Protein AF-A0A2R6JM23-F1 (afdb_monomer)

Structure (mmCIF, N/CA/C/O backbone):
data_AF-A0A2R6JM23-F1
#
_entry.id   AF-A0A2R6JM23-F1
#
loop_
_atom_site.group_PDB
_atom_site.id
_atom_site.type_symbol
_atom_site.label_atom_id
_atom_site.label_alt_id
_atom_site.label_comp_id
_atom_site.label_asym_id
_atom_site.label_entity_id
_atom_site.label_seq_id
_atom_site.pdbx_PDB_ins_code
_atom_site.Cartn_x
_atom_site.Cartn_y
_atom_site.Cartn_z
_atom_site.occupancy
_atom_site.B_iso_or_equiv
_atom_site.auth_seq_id
_atom_site.auth_comp_id
_atom_site.auth_asym_id
_atom_site.auth_atom_id
_atom_site.pdbx_PDB_model_num
ATOM 1 N N . MET A 1 1 ? 1.355 -3.978 18.567 1.00 52.41 1 MET A N 1
ATOM 2 C CA . MET A 1 1 ? 2.514 -4.564 17.847 1.00 52.41 1 MET A CA 1
ATOM 3 C C . MET A 1 1 ? 2.416 -4.141 16.381 1.00 52.41 1 MET A C 1
ATOM 5 O O . MET A 1 1 ? 1.339 -3.723 15.988 1.00 52.41 1 MET A O 1
ATOM 9 N N . VAL A 1 2 ? 3.497 -4.128 15.591 1.00 53.19 2 VAL A N 1
ATOM 10 C CA . VAL A 1 2 ? 3.348 -3.932 14.131 1.00 53.19 2 VAL A CA 1
ATOM 11 C C . VAL A 1 2 ? 2.883 -5.258 13.559 1.00 53.19 2 VAL A C 1
ATOM 13 O O . VAL A 1 2 ? 3.549 -6.267 13.772 1.00 53.19 2 VAL A O 1
ATOM 16 N N . GLU A 1 3 ? 1.742 -5.258 12.885 1.00 68.62 3 GLU A N 1
ATOM 17 C CA . GLU A 1 3 ? 1.083 -6.503 12.490 1.00 68.62 3 GLU A CA 1
ATOM 18 C C . GLU A 1 3 ? 1.332 -6.839 11.028 1.00 68.62 3 GLU A C 1
ATOM 20 O O . GLU A 1 3 ? 1.440 -8.013 10.698 1.00 68.62 3 GLU A O 1
ATOM 25 N N . ASN A 1 4 ? 1.513 -5.836 10.160 1.00 80.88 4 ASN A N 1
ATOM 26 C CA . ASN A 1 4 ? 1.813 -6.069 8.749 1.00 80.88 4 ASN A CA 1
ATOM 27 C C . ASN A 1 4 ? 2.687 -4.966 8.141 1.00 80.88 4 ASN A C 1
ATOM 29 O O . ASN A 1 4 ? 2.532 -3.791 8.456 1.00 80.88 4 ASN A O 1
ATOM 33 N N . ALA A 1 5 ? 3.592 -5.345 7.234 1.00 87.12 5 ALA A N 1
ATOM 34 C CA . ALA A 1 5 ? 4.412 -4.425 6.444 1.00 87.12 5 ALA A CA 1
ATOM 35 C C . ALA A 1 5 ? 4.047 -4.537 4.957 1.00 87.12 5 ALA A C 1
ATOM 37 O O . ALA A 1 5 ? 4.161 -5.610 4.358 1.00 87.12 5 ALA A O 1
ATOM 38 N N . ILE A 1 6 ? 3.628 -3.423 4.362 1.00 88.88 6 ILE A N 1
ATOM 39 C CA . ILE A 1 6 ? 3.206 -3.313 2.968 1.00 88.88 6 ILE A CA 1
ATOM 40 C C . ILE A 1 6 ? 4.268 -2.530 2.200 1.00 88.88 6 ILE A C 1
ATOM 42 O O . ILE A 1 6 ? 4.544 -1.370 2.505 1.00 88.88 6 ILE A O 1
ATOM 46 N N . TYR A 1 7 ? 4.856 -3.172 1.193 1.00 90.31 7 TYR A N 1
ATOM 47 C CA . TYR A 1 7 ? 5.743 -2.512 0.240 1.00 90.31 7 TYR A CA 1
ATOM 48 C C . TYR A 1 7 ? 4.949 -2.105 -1.005 1.00 90.31 7 TYR A C 1
ATOM 50 O O . TYR A 1 7 ? 4.109 -2.893 -1.449 1.00 90.31 7 TYR A O 1
ATOM 58 N N . PRO A 1 8 ? 5.238 -0.939 -1.607 1.00 90.31 8 PRO A N 1
ATOM 59 C CA . PRO A 1 8 ? 4.629 -0.512 -2.867 1.00 90.31 8 PRO A CA 1
ATOM 60 C C . PRO A 1 8 ? 4.664 -1.572 -3.974 1.00 90.31 8 PRO A C 1
ATOM 62 O O . PRO A 1 8 ? 3.640 -1.852 -4.592 1.00 90.31 8 PRO A O 1
ATOM 65 N N . ALA A 1 9 ? 5.792 -2.274 -4.108 1.00 90.00 9 ALA A N 1
ATOM 66 C CA . ALA A 1 9 ? 6.005 -3.385 -5.040 1.00 90.00 9 ALA A CA 1
ATOM 67 C C . ALA A 1 9 ? 4.913 -4.468 -5.008 1.00 90.00 9 ALA A C 1
ATOM 69 O O . ALA A 1 9 ? 4.682 -5.173 -5.986 1.00 90.00 9 ALA A O 1
ATOM 70 N N . TYR A 1 10 ? 4.242 -4.647 -3.865 1.00 91.88 10 TYR A N 1
ATOM 71 C CA . TYR A 1 10 ? 3.199 -5.662 -3.715 1.00 91.88 10 TYR A CA 1
ATOM 72 C C . TYR A 1 10 ? 1.933 -5.318 -4.497 1.00 91.88 10 TYR A C 1
ATOM 74 O O . TYR A 1 10 ? 1.207 -6.237 -4.888 1.00 91.88 10 TYR A O 1
ATOM 82 N N . LEU A 1 11 ? 1.687 -4.025 -4.702 1.00 90.81 11 LEU A N 1
ATOM 83 C CA . LEU A 1 11 ? 0.508 -3.466 -5.353 1.00 90.81 11 LEU A CA 1
ATOM 84 C C . LEU A 1 11 ? 0.824 -2.907 -6.748 1.00 90.81 11 LEU A C 1
ATOM 86 O O . LEU A 1 11 ? -0.110 -2.605 -7.484 1.00 90.81 11 LEU A O 1
ATOM 90 N N . ASP A 1 12 ? 2.106 -2.784 -7.101 1.00 91.50 12 ASP A N 1
ATOM 91 C CA . ASP A 1 12 ? 2.558 -2.184 -8.355 1.00 91.50 12 ASP A CA 1
ATOM 92 C C . ASP A 1 12 ? 2.223 -3.084 -9.552 1.00 91.50 12 ASP A C 1
ATOM 94 O O . ASP A 1 12 ? 2.635 -4.246 -9.630 1.00 91.50 12 ASP A O 1
ATOM 98 N N . ARG A 1 13 ? 1.462 -2.533 -10.499 1.00 92.62 13 ARG A N 1
ATOM 99 C CA . ARG A 1 13 ? 1.090 -3.183 -11.756 1.00 92.62 13 ARG A CA 1
ATOM 100 C C . ARG A 1 13 ? 2.295 -3.399 -12.667 1.00 92.62 13 ARG A C 1
ATOM 102 O O . ARG A 1 13 ? 2.329 -4.402 -13.381 1.00 92.62 13 ARG A O 1
ATOM 109 N N . ASN A 1 14 ? 3.282 -2.507 -12.603 1.00 90.06 14 ASN A N 1
ATOM 110 C CA . ASN A 1 14 ? 4.500 -2.580 -13.404 1.00 90.06 14 ASN A CA 1
ATOM 111 C C . ASN A 1 14 ? 5.457 -3.669 -12.905 1.00 90.06 14 ASN A C 1
ATOM 113 O O . ASN A 1 14 ? 6.274 -4.163 -13.678 1.00 90.06 14 ASN A O 1
ATOM 117 N N . CYS A 1 15 ? 5.330 -4.093 -11.643 1.00 87.56 15 CYS A N 1
ATOM 118 C CA . CYS A 1 15 ? 6.080 -5.224 -11.111 1.00 87.56 15 CYS A CA 1
ATOM 119 C C . CYS A 1 15 ? 5.426 -6.549 -11.505 1.00 87.56 15 CYS A C 1
ATOM 121 O O . CYS A 1 15 ? 4.223 -6.754 -11.343 1.00 87.56 15 CYS A O 1
ATOM 123 N N . THR A 1 16 ? 6.221 -7.519 -11.939 1.00 88.56 16 THR A N 1
ATOM 124 C CA . THR A 1 16 ? 5.776 -8.908 -12.083 1.00 88.56 16 THR A CA 1
ATOM 125 C C . THR A 1 16 ? 5.653 -9.604 -10.720 1.00 88.56 16 THR A C 1
ATOM 127 O O . THR A 1 16 ? 6.138 -9.136 -9.685 1.00 88.56 16 THR A O 1
ATOM 130 N N . ARG A 1 17 ? 5.038 -10.796 -10.701 1.00 87.81 17 ARG A N 1
ATOM 131 C CA . ARG A 1 17 ? 4.976 -11.636 -9.486 1.00 87.81 17 ARG A CA 1
ATOM 132 C C . ARG A 1 17 ? 6.361 -12.002 -8.945 1.00 87.81 17 ARG A C 1
ATOM 134 O O . ARG A 1 17 ? 6.539 -12.102 -7.734 1.00 87.81 17 ARG A O 1
ATOM 141 N N . SER A 1 18 ? 7.332 -12.205 -9.836 1.00 87.31 18 SER A N 1
ATOM 142 C CA . SER A 1 18 ? 8.715 -12.515 -9.460 1.00 87.31 18 SER A CA 1
ATOM 143 C C . SER A 1 18 ? 9.413 -11.307 -8.833 1.00 87.31 18 SER A C 1
ATOM 145 O O . SER A 1 18 ? 10.191 -11.467 -7.893 1.00 87.31 18 SER A O 1
ATOM 147 N N . GLU A 1 19 ? 9.090 -10.101 -9.302 1.00 84.88 19 GLU A N 1
ATOM 148 C CA . GLU A 1 19 ? 9.655 -8.846 -8.794 1.00 84.88 19 GLU A CA 1
ATOM 149 C C . GLU A 1 19 ? 9.056 -8.439 -7.449 1.00 84.88 19 GLU A C 1
ATOM 151 O O . GLU A 1 19 ? 9.771 -7.906 -6.609 1.00 84.88 19 GLU A O 1
ATOM 156 N N . GLY A 1 20 ? 7.805 -8.802 -7.164 1.00 86.50 20 GLY A N 1
ATOM 157 C CA . GLY A 1 20 ? 7.223 -8.582 -5.837 1.00 86.50 20 GLY A CA 1
ATOM 158 C C . GLY A 1 20 ? 5.708 -8.469 -5.799 1.00 86.50 20 GLY A C 1
ATOM 159 O O . GLY A 1 20 ? 5.141 -8.575 -4.710 1.00 86.50 20 GLY A O 1
ATOM 160 N N . ARG A 1 21 ? 5.043 -8.313 -6.951 1.00 92.25 21 ARG A N 1
ATOM 161 C CA . ARG A 1 21 ? 3.592 -8.123 -7.021 1.00 92.25 21 ARG A CA 1
ATOM 162 C C . ARG A 1 21 ? 2.853 -9.286 -6.368 1.00 92.25 21 ARG A C 1
ATOM 164 O O . ARG A 1 21 ? 3.020 -10.447 -6.750 1.00 92.25 21 ARG A O 1
ATOM 171 N N . ARG A 1 22 ? 2.009 -8.969 -5.385 1.00 90.88 22 ARG A N 1
ATOM 172 C CA . ARG A 1 22 ? 1.216 -9.949 -4.622 1.00 90.88 22 ARG A CA 1
ATOM 173 C C . ARG A 1 22 ? -0.251 -9.975 -5.028 1.00 90.88 22 ARG A C 1
ATOM 175 O O . ARG A 1 22 ? -0.940 -10.943 -4.717 1.00 90.88 22 ARG A O 1
ATOM 182 N N . VAL A 1 23 ? -0.715 -8.949 -5.735 1.00 90.62 23 VAL A N 1
ATOM 183 C CA . VAL A 1 23 ? -2.098 -8.834 -6.204 1.00 90.62 23 VAL A CA 1
ATOM 184 C C . VAL A 1 23 ? -2.239 -9.217 -7.688 1.00 90.62 23 VAL A C 1
ATOM 186 O O . VAL A 1 23 ? -1.260 -9.180 -8.444 1.00 90.62 23 VAL A O 1
ATOM 189 N N . PRO A 1 24 ? -3.434 -9.646 -8.138 1.00 92.44 24 PRO A N 1
ATOM 190 C CA . PRO A 1 24 ? -3.737 -9.775 -9.561 1.00 92.44 24 PRO A CA 1
ATOM 191 C C . PRO A 1 24 ? -3.542 -8.448 -10.301 1.00 92.44 24 PRO A C 1
ATOM 193 O O . PRO A 1 24 ? -3.752 -7.384 -9.735 1.00 92.44 24 PRO A O 1
ATOM 196 N N . GLU A 1 25 ? -3.177 -8.517 -11.578 1.00 90.25 25 GLU A N 1
ATOM 197 C CA . GLU A 1 25 ? -2.884 -7.322 -12.382 1.00 90.25 25 GLU A CA 1
ATOM 198 C C . GLU A 1 25 ? -4.101 -6.415 -12.594 1.00 90.25 25 GLU A C 1
ATOM 200 O O . GLU A 1 25 ? -3.954 -5.203 -12.675 1.00 90.25 25 GLU A O 1
ATOM 205 N N . ASP A 1 26 ? -5.296 -7.006 -12.634 1.00 93.00 26 ASP A N 1
ATOM 206 C CA . ASP A 1 26 ? -6.571 -6.297 -12.794 1.00 93.00 26 ASP A CA 1
ATOM 207 C C . ASP A 1 26 ? -6.886 -5.354 -11.618 1.00 93.00 26 ASP A C 1
ATOM 209 O O . ASP A 1 26 ? -7.541 -4.333 -11.793 1.00 93.00 26 ASP A O 1
ATOM 213 N N . VAL A 1 27 ? -6.360 -5.667 -10.429 1.00 91.50 27 VAL A N 1
ATOM 214 C CA . VAL A 1 27 ? -6.537 -4.869 -9.203 1.00 91.50 27 VAL A CA 1
ATOM 215 C C . VAL A 1 27 ? -5.239 -4.195 -8.744 1.00 91.50 27 VAL A C 1
ATOM 217 O O . VAL A 1 27 ? -5.201 -3.597 -7.670 1.00 91.50 27 VAL A O 1
ATOM 220 N N . ALA A 1 28 ? -4.161 -4.324 -9.523 1.00 91.19 28 ALA A N 1
ATOM 221 C CA . ALA A 1 28 ? -2.889 -3.666 -9.257 1.00 91.19 28 ALA A CA 1
ATOM 222 C C . ALA A 1 28 ? -2.946 -2.197 -9.700 1.00 91.19 28 ALA A C 1
ATOM 224 O O . ALA A 1 28 ? -3.611 -1.858 -10.680 1.00 91.19 28 ALA A O 1
ATOM 225 N N . VAL A 1 29 ? -2.218 -1.332 -8.996 1.00 91.44 29 VAL A N 1
ATOM 226 C CA . VAL A 1 29 ? -2.181 0.113 -9.255 1.00 91.44 29 VAL A CA 1
ATOM 227 C C . VAL A 1 29 ? -0.867 0.465 -9.946 1.00 91.44 29 VAL A C 1
ATOM 229 O O . VAL A 1 29 ? 0.157 -0.164 -9.694 1.00 91.44 29 VAL A O 1
ATOM 232 N N . GLU A 1 30 ? -0.891 1.439 -10.849 1.00 91.31 30 GLU A N 1
ATOM 233 C CA . GLU A 1 30 ? 0.322 1.938 -11.498 1.00 91.31 30 GLU A CA 1
ATOM 234 C C . GLU A 1 30 ? 1.092 2.856 -10.536 1.00 91.31 30 GLU A C 1
ATOM 236 O O . GLU A 1 30 ? 0.505 3.793 -10.007 1.00 91.31 30 GLU A O 1
ATOM 241 N N . ASP A 1 31 ? 2.376 2.558 -10.298 1.00 87.56 31 ASP A N 1
ATOM 242 C CA . ASP A 1 31 ? 3.295 3.337 -9.443 1.00 87.56 31 ASP A CA 1
ATOM 243 C C . ASP A 1 31 ? 2.714 3.721 -8.059 1.00 87.56 31 ASP A C 1
ATOM 245 O O . ASP A 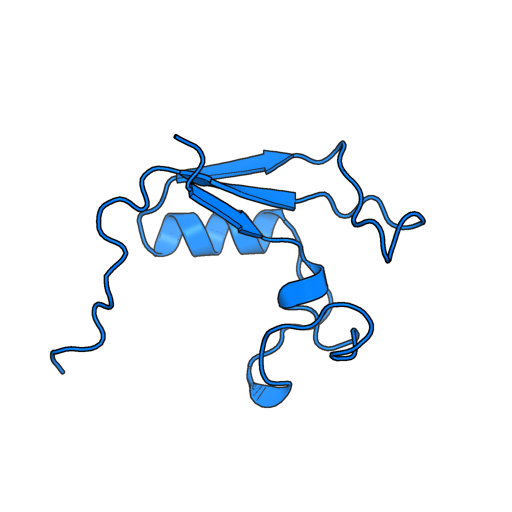1 31 ? 2.578 4.898 -7.728 1.00 87.56 31 ASP A O 1
ATOM 249 N N . PRO A 1 32 ? 2.341 2.737 -7.216 1.00 89.75 32 PRO A N 1
ATOM 250 C CA . PRO A 1 32 ? 1.732 3.020 -5.922 1.00 89.75 32 PRO A CA 1
ATOM 251 C C . PRO A 1 32 ? 2.712 3.741 -4.991 1.00 89.75 32 PRO A C 1
ATOM 253 O O . PRO A 1 32 ? 3.841 3.295 -4.787 1.00 89.75 32 PRO A O 1
ATOM 256 N N . THR A 1 33 ? 2.264 4.807 -4.331 1.00 90.44 33 THR A N 1
ATOM 257 C CA . THR A 1 33 ? 3.084 5.511 -3.335 1.00 90.44 33 THR A CA 1
ATOM 258 C C . THR A 1 33 ? 2.778 5.058 -1.906 1.00 90.44 33 THR A C 1
ATOM 260 O O . THR A 1 33 ? 1.660 4.665 -1.565 1.00 90.44 33 THR A O 1
ATOM 263 N N . VAL A 1 34 ? 3.759 5.161 -1.002 1.00 91.00 34 VAL A N 1
ATOM 264 C CA . VAL A 1 34 ? 3.538 4.893 0.436 1.00 91.00 34 VAL A CA 1
ATOM 265 C C . VAL A 1 34 ? 2.485 5.812 1.062 1.00 91.00 34 VAL A C 1
ATOM 267 O O . VAL A 1 34 ? 1.839 5.432 2.035 1.00 91.00 34 VAL A O 1
ATOM 270 N N . GLU A 1 35 ? 2.279 7.001 0.499 1.00 91.25 35 GLU A N 1
ATOM 271 C CA . GLU A 1 35 ? 1.273 7.965 0.952 1.00 91.25 35 GLU A CA 1
ATOM 272 C C . GLU A 1 35 ? -0.142 7.498 0.611 1.00 91.25 35 GLU A C 1
ATOM 274 O O . GLU A 1 35 ? -1.022 7.509 1.475 1.00 91.25 35 GLU A O 1
ATOM 279 N N . GLU A 1 36 ? -0.354 7.017 -0.614 1.00 91.06 36 GLU A N 1
ATOM 280 C CA . GLU A 1 36 ? -1.630 6.436 -1.035 1.00 91.06 36 GLU A CA 1
ATOM 281 C C . GLU A 1 36 ? -1.957 5.173 -0.248 1.00 91.06 36 GLU A C 1
ATOM 283 O O . GLU A 1 36 ? -3.079 5.022 0.238 1.00 91.06 36 GLU A O 1
ATOM 288 N N . ILE A 1 37 ? -0.964 4.303 -0.047 1.00 91.19 37 ILE A N 1
ATOM 289 C CA . ILE A 1 37 ? -1.129 3.081 0.744 1.00 91.19 37 ILE A CA 1
ATOM 290 C C . ILE A 1 37 ? -1.493 3.435 2.188 1.00 91.19 37 ILE A C 1
ATOM 292 O O . ILE A 1 37 ? -2.457 2.893 2.727 1.00 91.19 37 ILE A O 1
ATOM 296 N N . ALA A 1 38 ? -0.778 4.370 2.818 1.00 90.81 38 ALA A N 1
ATOM 297 C CA . ALA A 1 38 ? -1.079 4.790 4.183 1.00 90.81 38 ALA A CA 1
ATOM 298 C C . ALA A 1 38 ? -2.470 5.421 4.299 1.00 90.81 38 ALA A C 1
ATOM 300 O O . ALA A 1 38 ? -3.171 5.187 5.285 1.00 90.81 38 ALA A O 1
ATOM 301 N N . LYS A 1 39 ? -2.893 6.207 3.304 1.00 91.69 39 LYS A N 1
ATOM 302 C CA . LYS A 1 39 ? -4.238 6.787 3.262 1.00 91.69 39 LYS A CA 1
ATOM 303 C C . LYS A 1 39 ? -5.306 5.704 3.135 1.00 91.69 39 LYS A C 1
ATOM 305 O O . LYS A 1 39 ? -6.277 5.743 3.882 1.00 91.69 39 LYS A O 1
ATOM 310 N N . ALA A 1 40 ? -5.115 4.726 2.252 1.00 90.56 40 ALA A N 1
ATOM 311 C CA . ALA A 1 40 ? -6.044 3.612 2.080 1.00 90.56 40 ALA A CA 1
ATOM 312 C C . ALA A 1 40 ? -6.172 2.776 3.364 1.00 90.56 40 ALA A C 1
ATOM 314 O O . ALA A 1 40 ? -7.281 2.478 3.798 1.00 90.56 40 ALA A O 1
ATOM 315 N N . VAL A 1 41 ? -5.052 2.467 4.023 1.00 88.75 41 VAL A N 1
ATOM 316 C CA . VAL A 1 41 ? -5.030 1.757 5.314 1.00 88.75 41 VAL A CA 1
ATOM 317 C C . VAL A 1 41 ? -5.822 2.528 6.380 1.00 88.75 41 VAL A C 1
ATOM 319 O O . VAL A 1 41 ? -6.673 1.943 7.052 1.00 88.75 41 VAL A O 1
ATOM 322 N N . GLN A 1 42 ? -5.623 3.846 6.472 1.00 87.19 42 GLN A N 1
ATOM 323 C CA . GLN A 1 42 ? -6.380 4.712 7.386 1.00 87.19 42 GLN A CA 1
ATOM 324 C C . GLN A 1 42 ? -7.872 4.786 7.043 1.00 87.19 42 GLN A C 1
ATOM 326 O O . GLN A 1 42 ? -8.704 4.814 7.945 1.00 87.19 42 GLN A O 1
ATOM 331 N N . GLN A 1 43 ? -8.238 4.775 5.758 1.00 88.50 43 GLN A N 1
ATOM 332 C CA . GLN A 1 43 ? -9.642 4.758 5.327 1.00 88.50 43 GLN A CA 1
ATOM 333 C C . GLN A 1 43 ? -10.373 3.475 5.729 1.00 88.50 43 GLN A C 1
ATOM 335 O O . GLN A 1 43 ? -11.582 3.512 5.947 1.00 88.50 43 GLN A O 1
ATOM 340 N 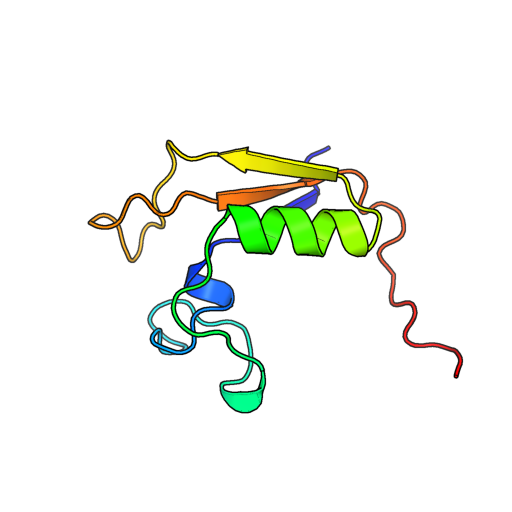N . VAL A 1 44 ? -9.653 2.357 5.837 1.00 85.50 44 VAL A N 1
ATOM 341 C CA . VAL A 1 44 ? -10.202 1.083 6.326 1.00 85.50 44 VAL A CA 1
ATOM 342 C C . VAL A 1 44 ? -10.305 1.064 7.861 1.00 85.50 44 VAL A C 1
ATOM 344 O O . VAL A 1 44 ? -11.021 0.235 8.413 1.00 85.50 44 VAL A O 1
ATOM 347 N N . GLY A 1 45 ? -9.670 2.017 8.552 1.00 83.00 45 GLY A N 1
ATOM 348 C CA . GLY A 1 45 ? -9.729 2.162 10.009 1.00 83.00 45 GLY A CA 1
ATOM 349 C C . GLY A 1 45 ? -8.501 1.634 10.751 1.00 83.00 45 GLY A C 1
ATOM 350 O O . GLY A 1 45 ? -8.556 1.495 11.969 1.00 83.00 45 GLY A O 1
ATOM 351 N N . TYR A 1 46 ? -7.402 1.354 10.045 1.00 85.25 46 TYR A N 1
ATOM 352 C CA . TYR A 1 46 ? -6.140 0.937 10.659 1.00 85.25 46 TYR A CA 1
ATOM 353 C C . TYR A 1 46 ? -5.147 2.093 10.777 1.00 85.25 46 TYR A C 1
ATOM 355 O O . TYR A 1 46 ? -5.122 3.013 9.958 1.00 85.25 46 TYR A O 1
ATOM 363 N N . ASP A 1 47 ? -4.247 1.999 11.753 1.00 85.31 47 ASP A N 1
ATOM 364 C CA . ASP A 1 47 ? -3.127 2.924 11.875 1.00 85.31 47 ASP A CA 1
ATOM 365 C C . ASP A 1 47 ? -2.029 2.581 10.861 1.00 85.31 47 ASP A C 1
ATOM 367 O O . ASP A 1 47 ? -1.585 1.433 10.759 1.00 85.31 47 ASP A O 1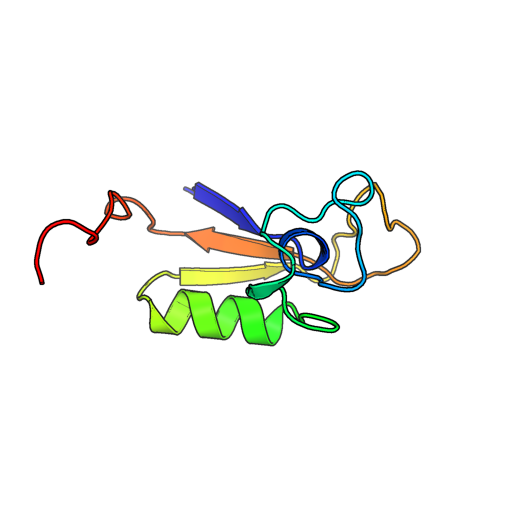
ATOM 371 N N . ALA A 1 48 ? -1.546 3.595 10.140 1.00 88.81 48 ALA A N 1
ATOM 372 C CA . ALA A 1 48 ? -0.486 3.462 9.147 1.00 88.81 48 ALA A CA 1
ATOM 373 C C . ALA A 1 48 ? 0.742 4.291 9.538 1.00 88.81 48 ALA A C 1
ATOM 375 O O . ALA A 1 48 ? 0.641 5.483 9.819 1.00 88.81 48 ALA A O 1
ATOM 376 N N . VAL A 1 49 ? 1.923 3.675 9.506 1.00 90.19 49 VAL A N 1
ATOM 377 C CA . VAL A 1 49 ? 3.208 4.356 9.706 1.00 90.19 49 VAL A CA 1
ATOM 378 C C . VAL A 1 49 ? 4.059 4.204 8.459 1.00 90.19 49 VAL A C 1
ATOM 380 O O . VAL A 1 49 ? 4.364 3.091 8.043 1.00 90.19 49 VAL A O 1
ATOM 383 N N . ILE A 1 50 ? 4.456 5.328 7.871 1.00 90.81 50 ILE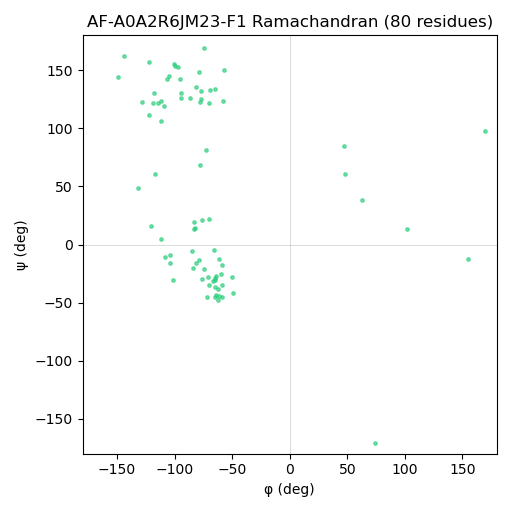 A N 1
ATOM 384 C CA . ILE A 1 50 ? 5.329 5.350 6.698 1.00 90.81 50 ILE A CA 1
ATOM 385 C C . ILE A 1 50 ? 6.784 5.322 7.166 1.00 90.81 50 ILE A C 1
ATOM 387 O O . ILE A 1 50 ? 7.208 6.192 7.924 1.00 90.81 50 ILE A O 1
ATOM 391 N N . GLU A 1 51 ? 7.562 4.373 6.657 1.00 88.12 51 GLU A N 1
ATOM 392 C CA . GLU A 1 51 ? 9.016 4.369 6.787 1.00 88.12 51 GLU A CA 1
ATOM 393 C C . GLU A 1 51 ? 9.650 4.596 5.415 1.00 88.12 51 GLU A C 1
ATOM 395 O O . GLU A 1 51 ? 9.639 3.708 4.563 1.00 88.12 51 GLU A O 1
ATOM 400 N N . ARG A 1 52 ? 10.185 5.800 5.190 1.00 83.88 52 ARG A N 1
ATOM 401 C CA . ARG A 1 52 ? 10.807 6.186 3.910 1.00 83.88 52 ARG A CA 1
ATOM 402 C C . ARG A 1 52 ? 12.266 5.748 3.784 1.00 83.88 52 ARG A C 1
ATOM 404 O O . ARG A 1 52 ? 12.758 5.634 2.676 1.00 83.88 52 ARG A O 1
ATOM 411 N N . ASP A 1 53 ? 12.922 5.462 4.905 1.00 78.25 53 ASP A N 1
ATOM 412 C CA . ASP A 1 53 ? 14.347 5.099 4.981 1.00 78.25 53 ASP A CA 1
ATOM 413 C C . ASP A 1 53 ? 14.608 3.607 4.685 1.00 78.25 53 ASP A C 1
ATOM 415 O O . ASP A 1 53 ? 15.652 3.056 5.020 1.00 78.25 53 ASP A O 1
ATOM 419 N N . VAL A 1 54 ? 13.620 2.904 4.122 1.00 77.75 54 VAL A N 1
ATOM 420 C CA . VAL A 1 54 ? 13.671 1.450 3.940 1.00 77.75 54 VAL A CA 1
ATOM 421 C C . VAL A 1 54 ? 13.357 1.103 2.501 1.00 77.75 54 VAL A C 1
ATOM 423 O O . VAL A 1 54 ? 12.261 1.368 2.012 1.00 77.75 54 VAL A O 1
ATOM 426 N N . SER A 1 55 ? 14.290 0.415 1.862 1.00 75.06 55 SER A N 1
ATOM 427 C CA . SER A 1 55 ? 14.160 0.023 0.461 1.00 75.06 55 SER A CA 1
ATOM 428 C C . SER A 1 55 ? 13.879 -1.465 0.343 1.00 75.06 55 SER A C 1
ATOM 430 O O . SER A 1 55 ? 14.358 -2.287 1.135 1.00 75.06 55 SER A O 1
ATOM 432 N N . TYR A 1 56 ? 13.035 -1.827 -0.622 1.00 72.38 56 TYR A N 1
ATOM 433 C CA . TYR A 1 56 ? 12.685 -3.221 -0.845 1.00 72.38 56 TYR A CA 1
ATOM 434 C C . TYR A 1 56 ? 13.900 -3.968 -1.397 1.00 72.38 56 TYR A C 1
ATOM 436 O O . TYR A 1 56 ? 14.535 -3.510 -2.341 1.00 72.38 56 TYR A O 1
ATOM 444 N N . SER A 1 57 ? 14.227 -5.143 -0.847 1.00 69.50 57 SER A N 1
ATOM 445 C CA . SER A 1 57 ? 15.464 -5.848 -1.218 1.00 69.50 57 SER A CA 1
ATOM 446 C C . SER A 1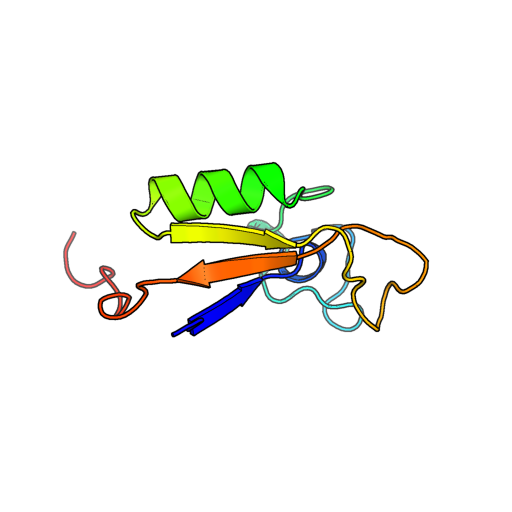 57 ? 15.519 -6.356 -2.664 1.00 69.50 57 SER A C 1
ATOM 448 O O . SER A 1 57 ? 16.512 -6.926 -3.091 1.00 69.50 57 SER A O 1
ATOM 450 N N . ARG A 1 58 ? 14.441 -6.219 -3.434 1.00 69.00 58 ARG A N 1
ATOM 451 C CA . ARG A 1 58 ? 14.447 -6.531 -4.8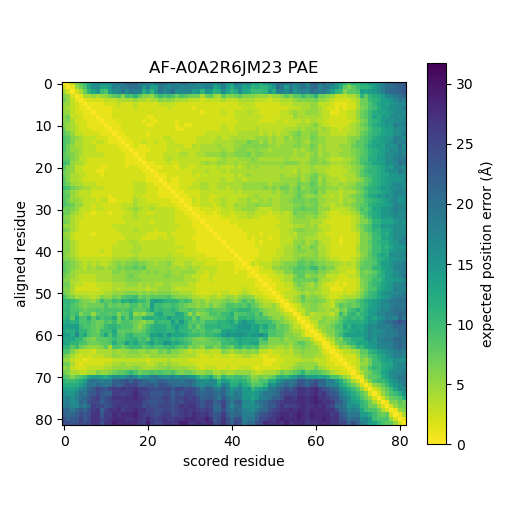71 1.00 69.00 58 ARG A CA 1
ATOM 452 C C . ARG A 1 58 ? 14.482 -5.282 -5.745 1.00 69.00 58 ARG A C 1
ATOM 454 O O . ARG A 1 58 ? 14.717 -5.412 -6.934 1.00 69.00 58 ARG A O 1
ATOM 461 N N . GLU A 1 59 ? 14.318 -4.108 -5.142 1.00 67.69 59 GLU A N 1
ATOM 462 C CA . GLU A 1 59 ? 14.350 -2.783 -5.764 1.00 67.69 59 GLU A CA 1
ATOM 463 C C . GLU A 1 59 ? 15.256 -1.862 -4.934 1.00 67.69 59 GLU A C 1
ATOM 465 O O . GLU A 1 59 ? 14.894 -0.748 -4.574 1.00 67.69 59 GLU A O 1
ATOM 470 N N . HIS A 1 60 ? 16.460 -2.328 -4.589 1.00 64.25 60 HIS A N 1
ATOM 471 C CA . HIS A 1 60 ? 17.399 -1.560 -3.761 1.00 64.25 60 HIS A CA 1
ATOM 472 C C . HIS A 1 60 ? 17.795 -0.200 -4.363 1.00 64.25 60 HIS A C 1
ATOM 474 O O . HIS A 1 60 ? 18.335 0.641 -3.655 1.00 64.25 60 HIS A O 1
ATOM 480 N N . TRP A 1 61 ? 17.573 -0.007 -5.666 1.00 71.25 61 TRP A N 1
ATOM 481 C CA . TRP A 1 61 ? 17.819 1.246 -6.382 1.00 71.25 61 TRP A CA 1
ATOM 482 C C . TRP A 1 61 ? 16.657 2.244 -6.290 1.00 71.25 61 TRP A C 1
ATOM 484 O O . TRP A 1 61 ? 16.788 3.354 -6.801 1.00 71.25 61 TRP A O 1
ATOM 494 N N . GLN A 1 62 ? 15.521 1.863 -5.696 1.00 68.38 62 GLN A N 1
ATOM 495 C CA . GLN A 1 62 ? 14.385 2.755 -5.491 1.00 68.38 62 GLN A CA 1
ATOM 496 C C . GLN A 1 62 ? 14.028 2.859 -4.010 1.00 68.38 62 GLN A C 1
ATOM 498 O O . GLN A 1 62 ? 13.475 1.935 -3.409 1.00 68.38 62 GLN A O 1
ATOM 503 N N . ASP A 1 63 ? 14.268 4.036 -3.441 1.00 68.12 63 ASP A N 1
ATOM 504 C CA . ASP A 1 63 ? 13.831 4.403 -2.095 1.00 68.12 63 ASP A CA 1
ATOM 505 C C . ASP A 1 63 ? 12.340 4.760 -2.088 1.00 68.12 63 ASP A C 1
ATOM 507 O O . ASP A 1 63 ? 11.931 5.908 -1.916 1.00 68.12 63 ASP A O 1
ATOM 511 N N . ARG A 1 64 ? 11.501 3.744 -2.319 1.00 77.19 64 ARG A N 1
ATOM 512 C CA . ARG A 1 64 ? 10.037 3.875 -2.271 1.00 77.19 64 ARG A CA 1
ATOM 513 C C . ARG A 1 64 ? 9.484 3.814 -0.844 1.00 77.19 64 ARG A C 1
ATOM 515 O O . ARG A 1 64 ? 8.345 4.218 -0.626 1.00 77.19 64 ARG A O 1
ATOM 522 N N . GLY A 1 65 ? 10.265 3.350 0.134 1.00 86.12 65 GLY A N 1
ATOM 523 C CA . GLY A 1 65 ? 9.799 3.169 1.508 1.00 86.12 65 GLY A CA 1
ATOM 524 C C . GLY A 1 65 ? 8.871 1.960 1.687 1.00 86.12 65 GLY A C 1
ATOM 525 O O . GLY A 1 65 ? 8.662 1.141 0.787 1.00 86.12 65 GLY A O 1
ATOM 526 N N . ARG A 1 66 ? 8.263 1.867 2.872 1.00 88.06 66 ARG A N 1
ATOM 527 C CA . ARG A 1 66 ? 7.193 0.911 3.196 1.00 88.06 66 ARG A CA 1
ATOM 528 C C . ARG A 1 66 ? 6.149 1.518 4.128 1.00 88.06 66 ARG A C 1
ATOM 530 O O . ARG A 1 66 ? 6.417 2.496 4.822 1.00 88.06 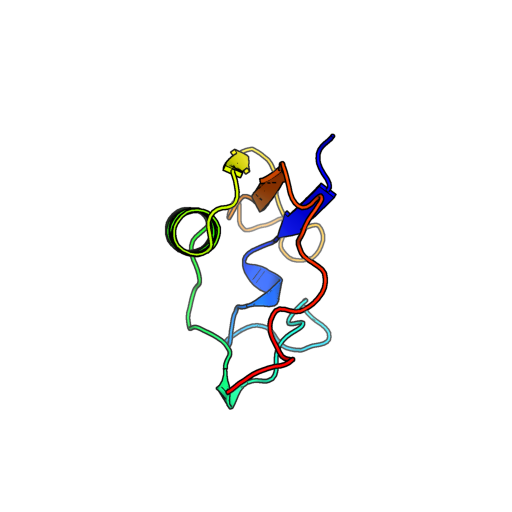66 ARG A O 1
ATOM 537 N N . VAL A 1 67 ? 4.980 0.888 4.192 1.00 90.62 67 VAL A N 1
ATOM 538 C CA . VAL A 1 67 ? 3.912 1.228 5.140 1.00 90.62 67 VAL A CA 1
ATOM 539 C C . VAL A 1 67 ? 3.746 0.103 6.153 1.00 90.62 67 VAL A C 1
ATOM 541 O O . VAL A 1 67 ? 3.509 -1.045 5.787 1.00 90.62 67 VAL A O 1
ATOM 544 N N . LEU A 1 68 ? 3.858 0.426 7.436 1.00 88.62 68 LEU A N 1
ATOM 545 C CA . LEU A 1 68 ? 3.561 -0.476 8.541 1.00 88.62 68 LEU A CA 1
ATOM 546 C C . LEU A 1 68 ? 2.128 -0.259 9.016 1.00 88.62 68 LEU A C 1
ATOM 548 O O . LEU A 1 68 ? 1.754 0.854 9.379 1.00 88.62 68 LEU A O 1
ATOM 552 N N . VAL A 1 69 ? 1.356 -1.336 9.057 1.00 87.44 69 VAL A N 1
ATOM 553 C CA . VAL A 1 69 ? -0.009 -1.365 9.577 1.00 87.44 69 VAL A CA 1
ATOM 554 C C . VAL A 1 69 ? 0.024 -1.798 11.042 1.00 87.44 69 VAL A C 1
ATOM 556 O O . VAL A 1 69 ? 0.667 -2.794 11.399 1.00 87.44 69 VAL A O 1
ATOM 559 N N . LYS A 1 70 ? -0.654 -1.031 11.894 1.00 81.75 70 LYS A N 1
ATOM 560 C CA . LYS A 1 70 ? -0.805 -1.267 13.334 1.00 81.75 70 LYS A CA 1
ATOM 561 C C . LYS A 1 70 ? -2.293 -1.375 13.686 1.00 81.75 70 LYS A C 1
ATOM 563 O O . LYS A 1 70 ? -3.125 -0.815 12.976 1.00 81.75 70 LYS A O 1
ATOM 568 N N . ASN A 1 71 ? -2.598 -2.041 14.801 1.00 68.00 71 ASN A N 1
ATOM 569 C CA . ASN A 1 71 ? -3.959 -2.241 15.315 1.00 68.00 71 ASN A CA 1
ATOM 570 C C . ASN A 1 71 ? -4.854 -3.060 14.363 1.00 68.00 71 ASN A C 1
ATOM 572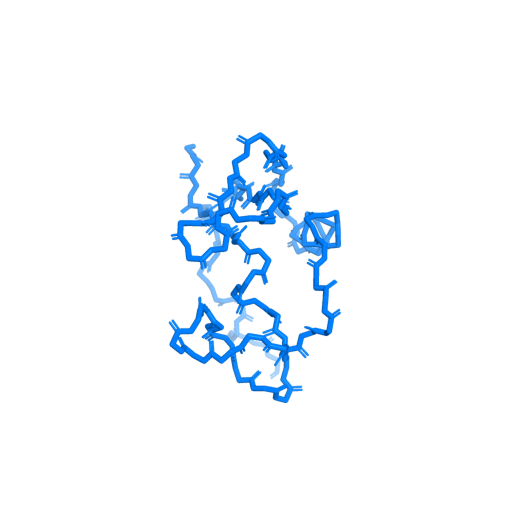 O O . ASN A 1 71 ? -6.040 -2.789 14.212 1.00 68.00 71 ASN A O 1
ATOM 576 N N . ALA A 1 72 ? -4.285 -4.077 13.719 1.00 59.53 72 ALA A N 1
ATOM 577 C CA . ALA A 1 72 ? -4.985 -5.059 12.900 1.00 59.53 72 ALA A CA 1
ATOM 578 C C . ALA A 1 72 ? -5.609 -6.208 13.721 1.00 59.53 72 ALA A C 1
ATOM 580 O O . ALA A 1 72 ? -5.959 -7.239 13.141 1.00 59.53 72 ALA A O 1
ATOM 581 N N . GLU A 1 73 ? -5.811 -6.020 15.032 1.00 53.66 73 GLU A N 1
ATOM 582 C CA . GLU A 1 73 ? -6.356 -7.045 15.936 1.00 53.66 73 GLU A CA 1
ATOM 583 C C . GLU A 1 73 ? -7.784 -7.495 15.549 1.00 53.66 73 GLU A C 1
ATOM 585 O O . GLU A 1 73 ? -8.226 -8.550 15.994 1.00 53.66 73 GLU A O 1
ATOM 590 N N . ASP A 1 74 ? -8.464 -6.780 14.640 1.00 49.75 74 ASP A N 1
ATOM 591 C CA . ASP A 1 74 ? -9.812 -7.113 14.147 1.00 49.75 74 ASP A CA 1
ATOM 592 C C . ASP A 1 74 ? -9.898 -7.337 12.617 1.00 49.75 74 ASP A C 1
ATOM 594 O O . ASP A 1 74 ? -10.975 -7.357 12.027 1.00 49.75 74 ASP A O 1
ATOM 598 N N . ALA A 1 75 ? -8.775 -7.539 11.914 1.00 50.22 75 ALA A N 1
ATOM 599 C CA . ALA A 1 75 ? -8.771 -7.731 10.452 1.00 50.22 75 ALA A CA 1
ATOM 600 C C . ALA A 1 75 ? -9.222 -9.128 9.974 1.00 50.22 75 ALA A C 1
ATOM 602 O O 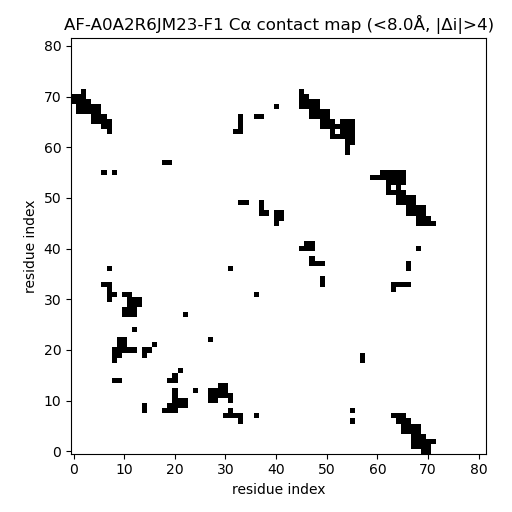. ALA A 1 75 ? -8.913 -9.542 8.850 1.00 50.22 75 ALA A O 1
ATOM 603 N N . ALA A 1 76 ? -9.962 -9.873 10.797 1.00 44.09 76 ALA A N 1
ATOM 604 C CA . ALA A 1 76 ? -10.637 -11.088 10.370 1.00 44.09 76 ALA A CA 1
ATOM 605 C C . ALA A 1 76 ? -11.844 -10.716 9.494 1.00 44.09 76 ALA A C 1
ATOM 607 O O . ALA A 1 76 ? -12.975 -10.686 9.952 1.00 44.09 76 ALA A O 1
ATOM 608 N N . ILE A 1 77 ? -11.580 -10.447 8.213 1.00 46.16 77 ILE A N 1
ATOM 609 C CA . ILE A 1 77 ? -12.510 -10.675 7.100 1.00 46.16 77 ILE A CA 1
ATOM 610 C C . ILE A 1 77 ? -13.939 -10.158 7.378 1.00 46.16 77 ILE A C 1
ATOM 612 O O . ILE A 1 77 ? -14.848 -10.928 7.679 1.00 46.16 77 ILE A O 1
ATOM 616 N N . HIS A 1 78 ? -14.198 -8.868 7.136 1.00 40.84 78 HIS A N 1
ATOM 617 C CA . HIS A 1 78 ? -15.576 -8.357 6.999 1.00 40.84 78 HIS A CA 1
ATOM 618 C C . HIS A 1 78 ? -16.265 -8.827 5.690 1.00 40.84 78 HIS A C 1
ATOM 620 O O . HIS A 1 78 ? -17.234 -8.238 5.224 1.00 40.84 78 HIS A O 1
ATOM 626 N N . THR A 1 79 ? -15.810 -9.922 5.073 1.00 40.09 79 THR A N 1
ATOM 627 C CA . THR A 1 79 ? -16.449 -10.518 3.884 1.00 40.09 79 THR A CA 1
ATOM 628 C C . THR A 1 79 ? -17.632 -11.435 4.242 1.00 40.09 79 THR A C 1
ATOM 630 O O . THR A 1 79 ? -18.132 -12.156 3.388 1.00 40.09 79 THR A O 1
ATOM 633 N N . LEU A 1 80 ? -18.145 -11.412 5.476 1.00 40.25 80 LEU A N 1
ATOM 634 C CA . LEU A 1 80 ? -19.347 -12.164 5.862 1.00 40.25 80 LEU A CA 1
ATOM 635 C C . LEU A 1 80 ? -20.494 -11.240 6.300 1.00 40.25 80 LEU A C 1
ATOM 637 O O . LEU A 1 80 ? -20.931 -11.312 7.442 1.00 40.25 80 LEU A O 1
ATOM 641 N N . ASN A 1 81 ? -20.962 -10.360 5.408 1.00 37.38 81 ASN A N 1
ATOM 642 C CA . ASN A 1 81 ? -22.389 -10.031 5.221 1.00 37.38 81 ASN A CA 1
ATOM 643 C C . ASN A 1 81 ? -22.556 -8.808 4.307 1.00 37.38 81 ASN A C 1
ATOM 645 O O . ASN A 1 81 ? -22.534 -7.668 4.772 1.00 37.38 81 ASN A O 1
ATOM 649 N N . ARG A 1 82 ? -22.828 -9.046 3.023 1.00 36.88 82 ARG A N 1
ATOM 650 C CA . ARG A 1 82 ? -23.775 -8.219 2.273 1.00 36.88 82 ARG A CA 1
ATOM 651 C C . ARG A 1 82 ? -24.431 -9.027 1.167 1.00 36.88 82 ARG A C 1
ATOM 653 O O . ARG A 1 82 ? -23.706 -9.821 0.532 1.00 36.88 82 ARG A O 1
#

Sequence (82 aa):
MVENAIYPAYLDRNCTRSEGRRVPEDVAVEDPTVEEIAKAVQQVGYDAVIERDVSYSREHWQDRGRVLVKNAEDAAIHTLNR

Mean predicted aligned error: 7.94 Å

Solvent-accessible surface area (backbone atoms only — not comparable to full-atom values): 4870 Å² total; per-residue (Å²): 114,84,71,46,79,47,47,40,49,32,41,15,45,86,38,47,66,90,67,42,20,73,55,60,68,92,80,28,38,76,81,50,47,41,65,59,52,33,50,52,41,41,74,76,71,32,50,56,45,78,42,62,93,40,52,49,91,81,41,72,91,44,77,64,16,29,25,37,36,27,76,60,91,73,69,77,65,88,85,82,78,132

pLDDT: mean 79.21, std 16.15, range [36.88, 93.0]

Radius of gyration: 13.24 Å; Cα contacts (8 Å, |Δi|>4): 138; chains: 1; bounding box: 42×20×31 Å

Foldseek 3Di:
DQDDKADLLCQALPHDVVLHHVDDNVRGDHRDALVNVQVVLVVVPWHKDWAQVDDDPSPNVDSRTMITTPPCPPVPDPVPDD

Nearest PDB structures (foldseek):
  4xco-assembly2_B  TM=9.863E-01  e=2.045E-07  Methanocaldococcus jannaschii
  1l9a-assembly1_A  TM=9.884E-01  e=3.445E-07  Methanocaldococcus jannaschii
  2v3c-assembly1_A  TM=9.728E-01  e=8.040E-07  Methanocaldococcus jannaschii
  2go5-assembly1_B  TM=9.252E-01  e=1.446E-06  Canis sp.
  1jid-assembly1_A  TM=9.265E-01  e=2.385E-05  Homo sapiens

Secondary structure (DSSP, 8-state):
-EEEEE-GGGTBSSS-TTTT--S-GGG-BSS--HHHHHHHHHHHT-EEEEESS---TT-TT----EEEEE--TT-S-TTS--